Protein AF-A0A1Y5Y8R7-F1 (afdb_monomer)

Nearest PDB structures (foldseek):
  8owp-assembly2_C  TM=6.644E-01  e=2.384E-01  Mycolicibacterium smegmatis MC2 155
  4qji-assembly3_B-2  TM=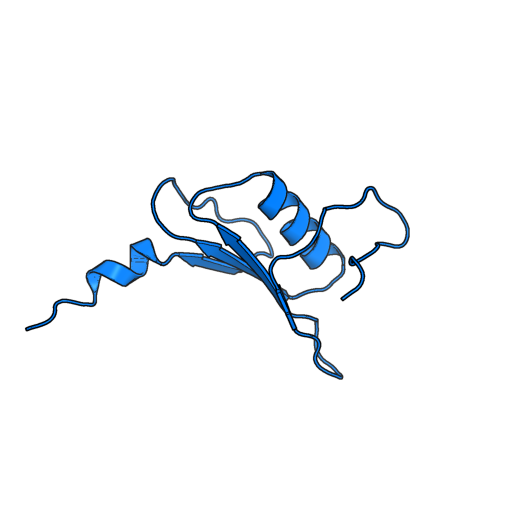5.361E-01  e=3.587E-01  Mycolicibacterium smegmatis MC2 155
  3wmx-assembly2_D  TM=5.080E-01  e=3.164E+00  Cupriavidus necator H16
  7cgv-assembly1_C-2  TM=5.214E-01  e=7.663E+00  synthetic construct

Solvent-accessible surface area (backbone atoms only — not comparable to full-atom values): 5301 Å² total; per-residue (Å²): 132,80,71,80,76,64,99,81,64,79,81,67,60,79,70,79,39,76,48,82,48,94,97,52,63,34,40,35,35,41,81,35,66,45,89,48,72,61,59,49,53,36,38,52,50,40,29,75,72,58,29,48,17,34,40,40,34,37,86,54,80,85,84,75,89,49,91,78,48,45,75,48,60,50,61,80,54,59,83,72,70,76,83,126

Structure (mmCIF, N/CA/C/O backbone):
data_AF-A0A1Y5Y8R7-F1
#
_entry.id   AF-A0A1Y5Y8R7-F1
#
loop_
_atom_site.group_PDB
_atom_site.id
_atom_site.type_symbol
_atom_site.label_atom_id
_atom_site.label_alt_id
_atom_site.label_comp_id
_atom_site.label_asym_id
_atom_site.label_entity_id
_atom_site.label_seq_id
_atom_site.pdbx_PDB_ins_code
_atom_site.Cartn_x
_atom_site.Cartn_y
_atom_site.Cartn_z
_atom_site.occupancy
_atom_site.B_iso_or_equiv
_atom_site.auth_seq_id
_atom_site.auth_comp_id
_atom_site.auth_asym_id
_atom_site.auth_atom_id
_atom_site.pdbx_PDB_model_num
ATOM 1 N N . MET A 1 1 ? -11.321 11.455 -4.423 1.00 43.81 1 MET A N 1
ATOM 2 C CA . MET A 1 1 ? -10.730 11.071 -3.127 1.00 43.81 1 MET A CA 1
ATOM 3 C C . MET A 1 1 ? -9.512 11.960 -2.910 1.00 43.81 1 MET A C 1
ATOM 5 O O . MET A 1 1 ? -8.698 12.018 -3.826 1.00 43.81 1 MET A O 1
ATOM 9 N N . PRO A 1 2 ? -9.423 12.735 -1.818 1.00 40.78 2 PRO A N 1
ATOM 10 C CA . PRO A 1 2 ? -8.230 13.532 -1.541 1.00 40.78 2 PRO A CA 1
ATOM 11 C C . PRO A 1 2 ? -7.031 12.608 -1.256 1.00 40.78 2 PRO A C 1
ATOM 13 O O . PRO A 1 2 ? -7.242 11.473 -0.821 1.00 40.78 2 PRO A O 1
ATOM 16 N N . PRO A 1 3 ? -5.790 13.049 -1.523 1.00 48.50 3 PRO A N 1
ATOM 17 C CA . PRO A 1 3 ? -4.604 12.257 -1.218 1.00 48.50 3 PRO A CA 1
ATOM 18 C C . PRO A 1 3 ? -4.559 11.937 0.279 1.00 48.50 3 PRO A C 1
ATOM 20 O O . PRO A 1 3 ? -4.943 12.757 1.110 1.00 48.50 3 PRO A O 1
ATOM 23 N N . PHE A 1 4 ? -4.078 10.746 0.623 1.00 52.94 4 PHE A N 1
ATOM 24 C CA . PHE A 1 4 ? -3.708 10.437 1.998 1.00 52.94 4 PHE A CA 1
ATOM 25 C C . PHE A 1 4 ? -2.514 11.323 2.379 1.00 52.94 4 PHE A C 1
ATOM 27 O O . PHE A 1 4 ? -1.447 11.222 1.772 1.00 52.94 4 PHE A O 1
ATOM 34 N N . ILE A 1 5 ? -2.718 12.239 3.329 1.00 47.38 5 ILE A N 1
ATOM 35 C CA . ILE A 1 5 ? -1.691 13.172 3.802 1.00 47.38 5 ILE A CA 1
ATOM 36 C C . ILE A 1 5 ? -1.284 12.740 5.208 1.00 47.38 5 ILE A C 1
ATOM 38 O O . ILE A 1 5 ? -2.086 12.870 6.135 1.00 47.38 5 ILE A O 1
ATOM 42 N N . PRO A 1 6 ? -0.062 12.235 5.403 1.00 45.41 6 PRO A N 1
ATOM 43 C CA . PRO A 1 6 ? 0.425 11.988 6.743 1.00 45.41 6 PRO A CA 1
ATOM 44 C C . PRO A 1 6 ? 0.768 13.272 7.486 1.00 45.41 6 PRO A C 1
ATOM 46 O O . PRO A 1 6 ? 1.268 14.232 6.905 1.00 45.41 6 PRO A O 1
ATOM 49 N N . THR A 1 7 ? 0.540 13.254 8.800 1.00 49.75 7 THR A N 1
ATOM 50 C CA . THR A 1 7 ? 0.665 14.408 9.704 1.00 49.75 7 THR A CA 1
ATOM 51 C C . THR A 1 7 ? 2.062 15.042 9.697 1.00 49.75 7 THR A C 1
ATOM 53 O O . THR A 1 7 ? 2.194 16.232 9.962 1.00 49.75 7 THR A O 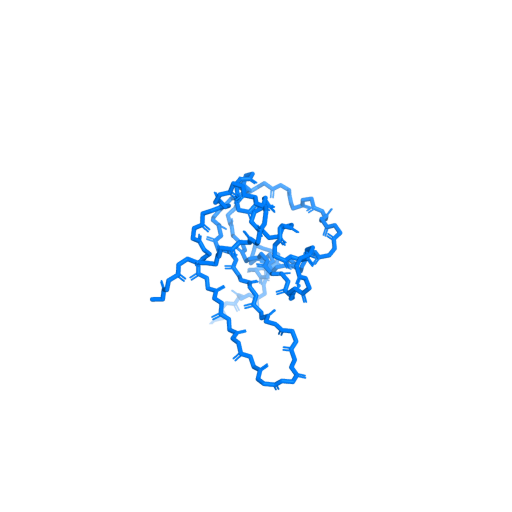1
ATOM 56 N N . THR A 1 8 ? 3.102 14.284 9.339 1.00 49.34 8 THR A N 1
ATOM 57 C CA . THR A 1 8 ? 4.476 14.773 9.154 1.00 49.34 8 THR A CA 1
ATOM 58 C C . THR A 1 8 ? 5.193 13.926 8.099 1.00 49.34 8 THR A C 1
ATOM 60 O O . THR A 1 8 ? 5.766 12.888 8.424 1.00 49.34 8 THR A O 1
ATOM 63 N N . GLY A 1 9 ? 5.153 14.329 6.826 1.00 51.75 9 GLY A N 1
ATOM 64 C CA . GLY A 1 9 ? 5.934 13.661 5.780 1.00 51.75 9 GLY A CA 1
ATOM 65 C C . GLY A 1 9 ? 5.653 14.139 4.356 1.00 51.75 9 GLY A C 1
ATOM 66 O O . GLY A 1 9 ? 4.564 14.615 4.044 1.00 51.75 9 GLY A O 1
ATOM 67 N N . THR A 1 10 ? 6.659 14.002 3.490 1.00 52.50 10 THR A N 1
ATOM 68 C CA . THR A 1 10 ? 6.573 14.211 2.038 1.00 52.50 10 THR A CA 1
ATOM 69 C C . THR A 1 10 ? 5.440 13.368 1.451 1.00 52.50 10 THR A C 1
ATOM 71 O O . THR A 1 10 ? 5.306 12.194 1.793 1.00 52.50 10 THR A O 1
ATOM 74 N N . LEU A 1 11 ? 4.632 13.948 0.557 1.00 58.03 11 LEU A N 1
ATOM 75 C CA . LEU A 1 11 ? 3.562 13.238 -0.150 1.00 58.03 11 LEU A CA 1
ATOM 76 C C . LEU A 1 11 ? 4.127 11.966 -0.803 1.00 58.03 11 LEU A C 1
ATOM 78 O O . LEU A 1 11 ? 4.878 12.047 -1.774 1.00 58.03 11 LEU A O 1
ATOM 82 N N . CYS A 1 12 ? 3.740 10.791 -0.302 1.00 64.50 12 CYS A N 1
ATOM 83 C CA . CYS A 1 12 ? 4.192 9.509 -0.855 1.00 64.50 12 CYS A CA 1
ATOM 84 C C . CYS A 1 12 ? 3.595 9.234 -2.259 1.00 64.50 12 CYS A C 1
ATOM 86 O O . CYS A 1 12 ? 4.017 8.345 -2.995 1.00 64.50 12 CYS A O 1
ATOM 88 N N . GLY A 1 13 ? 2.667 10.087 -2.700 1.00 74.69 13 GLY A N 1
ATOM 89 C CA . GLY A 1 13 ? 1.923 9.957 -3.947 1.00 74.69 13 GLY A CA 1
ATOM 90 C C . GLY A 1 13 ? 0.541 9.362 -3.703 1.00 74.69 13 GLY A C 1
ATOM 91 O O . GLY A 1 13 ? 0.196 8.981 -2.587 1.00 74.69 13 GLY A O 1
ATOM 92 N N . GLN A 1 14 ? -0.273 9.328 -4.754 1.00 86.62 14 GLN A N 1
ATOM 93 C CA . GLN A 1 14 ? -1.597 8.722 -4.697 1.00 86.62 14 GLN A CA 1
ATOM 94 C C . GLN A 1 14 ? -1.476 7.195 -4.713 1.00 86.62 14 GLN A C 1
ATOM 96 O O . GLN A 1 14 ? -0.670 6.654 -5.473 1.00 86.62 14 GLN A O 1
ATOM 101 N N . LEU A 1 15 ? -2.271 6.538 -3.868 1.00 91.50 15 LEU A N 1
ATOM 102 C CA . LEU A 1 15 ? -2.425 5.088 -3.857 1.00 91.50 15 LEU A CA 1
ATOM 103 C C . LEU A 1 15 ? -3.367 4.646 -4.979 1.00 91.50 15 LEU A C 1
ATOM 105 O O . LEU A 1 15 ? -4.359 5.338 -5.225 1.00 91.50 15 LEU A O 1
ATOM 109 N N . ASP A 1 16 ? -3.101 3.503 -5.612 1.00 94.81 16 ASP A N 1
ATOM 110 C CA . ASP A 1 16 ? -4.002 2.974 -6.649 1.00 94.81 16 ASP A CA 1
ATOM 111 C C . ASP A 1 16 ? -5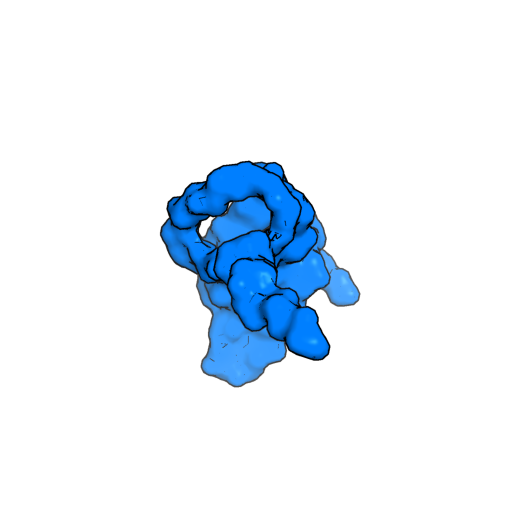.390 2.657 -6.077 1.00 94.81 16 ASP A C 1
ATOM 113 O O . ASP A 1 16 ? -6.414 2.926 -6.711 1.00 94.81 16 ASP A O 1
ATOM 117 N N . MET A 1 17 ? -5.438 2.110 -4.857 1.00 96.00 17 MET A N 1
ATOM 118 C CA . MET A 1 17 ? -6.689 1.799 -4.173 1.00 96.00 17 MET A CA 1
ATOM 119 C C . MET A 1 17 ? -6.555 1.864 -2.649 1.00 96.00 17 MET A C 1
ATOM 121 O O . MET A 1 17 ? -5.564 1.421 -2.066 1.00 96.00 17 MET A O 1
ATOM 125 N N . VAL A 1 18 ? -7.612 2.364 -2.006 1.00 95.38 18 VAL A N 1
ATOM 126 C CA . VAL A 1 18 ? -7.801 2.334 -0.552 1.00 95.38 18 VAL A CA 1
ATOM 127 C C . VAL A 1 18 ? -9.225 1.877 -0.255 1.00 95.38 18 VAL A C 1
ATOM 129 O O . VAL A 1 18 ? -10.178 2.440 -0.797 1.00 95.38 18 VAL A O 1
ATOM 132 N N . LEU A 1 19 ? -9.378 0.871 0.604 1.00 94.88 19 LEU A N 1
ATOM 133 C CA . LEU A 1 19 ? -10.663 0.464 1.161 1.00 94.88 19 LEU A CA 1
ATOM 134 C C . LEU A 1 19 ? -10.669 0.731 2.661 1.00 94.88 19 LEU A C 1
ATOM 136 O O . LEU A 1 19 ? -9.917 0.112 3.413 1.00 94.88 19 LEU A O 1
ATOM 140 N N . THR A 1 20 ? -11.578 1.600 3.083 1.00 94.75 20 THR A N 1
ATOM 141 C CA . THR A 1 20 ? -11.798 1.917 4.493 1.00 94.75 20 THR A CA 1
ATOM 142 C C . THR A 1 20 ? -12.978 1.130 5.031 1.00 94.75 20 THR A C 1
ATOM 144 O O . THR A 1 20 ? -14.042 1.068 4.411 1.00 94.75 20 THR A O 1
ATOM 147 N N . ARG A 1 21 ? -12.801 0.536 6.212 1.00 89.19 21 ARG A N 1
ATOM 148 C CA . ARG A 1 21 ? -13.849 -0.206 6.914 1.00 89.19 21 ARG A CA 1
ATOM 149 C C . ARG A 1 21 ? -13.907 0.226 8.371 1.00 89.19 21 ARG A C 1
ATOM 151 O O . ARG A 1 21 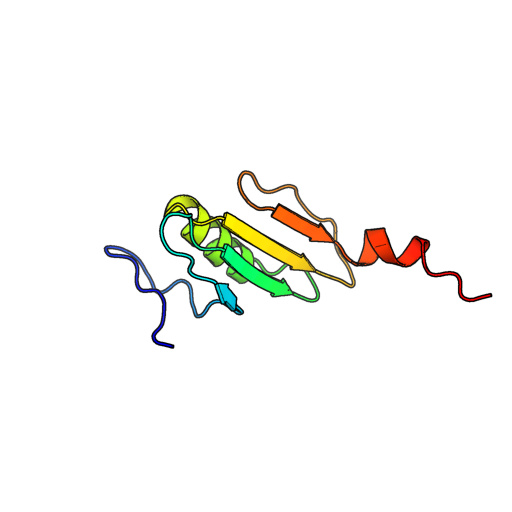? -12.904 0.208 9.074 1.00 89.19 21 ARG A O 1
ATOM 158 N N . THR A 1 22 ? -15.105 0.533 8.858 1.00 93.12 22 THR A N 1
ATOM 159 C CA . THR A 1 22 ? -15.316 0.882 10.268 1.00 93.12 22 THR A CA 1
ATOM 160 C C . THR A 1 22 ? -14.842 -0.240 11.194 1.00 93.12 22 THR A C 1
ATOM 162 O O . THR A 1 22 ? -15.255 -1.391 11.044 1.00 93.12 22 THR A O 1
ATOM 165 N N . GLY A 1 23 ? -13.995 0.106 12.169 1.00 92.19 23 GLY A N 1
ATOM 166 C CA . GLY A 1 23 ? -13.496 -0.829 13.182 1.00 92.19 23 GLY A CA 1
ATOM 167 C C . GLY A 1 23 ? -12.439 -1.816 12.678 1.00 92.19 23 GLY A C 1
ATOM 168 O O . GLY A 1 23 ? -12.200 -2.834 13.322 1.00 92.19 23 GLY A O 1
ATOM 169 N N . SER A 1 24 ? -11.823 -1.572 11.522 1.00 92.94 24 SER A N 1
ATOM 170 C CA . SER A 1 24 ? -10.717 -2.381 10.999 1.00 92.94 24 SER A CA 1
ATOM 171 C C . SER A 1 24 ? -9.655 -1.482 10.364 1.00 92.94 24 SER A C 1
ATOM 173 O O . SER A 1 24 ? -9.988 -0.376 9.944 1.00 92.94 24 SER A O 1
ATOM 175 N N . PRO A 1 25 ? -8.390 -1.930 10.279 1.00 92.94 25 PRO A N 1
ATOM 176 C CA . PRO A 1 25 ? -7.377 -1.230 9.499 1.00 92.94 25 PRO A CA 1
ATOM 177 C C . PRO A 1 25 ? -7.814 -1.025 8.046 1.00 92.94 25 PRO A C 1
ATOM 179 O O . PRO A 1 25 ? -8.417 -1.923 7.452 1.00 92.94 25 PRO A O 1
ATOM 182 N N . ASP A 1 26 ? -7.454 0.119 7.466 1.00 95.50 26 ASP A N 1
ATOM 183 C CA . ASP A 1 26 ? -7.626 0.360 6.034 1.00 95.50 26 ASP A CA 1
ATOM 184 C C . ASP A 1 26 ? -6.832 -0.670 5.221 1.00 95.50 26 ASP A C 1
ATOM 186 O O . ASP A 1 26 ? -5.714 -1.044 5.586 1.00 95.50 26 ASP A O 1
ATOM 190 N N . LEU A 1 27 ? -7.394 -1.121 4.101 1.00 96.06 27 LEU A N 1
ATOM 191 C CA . LEU A 1 27 ? -6.683 -1.916 3.104 1.00 96.06 27 LEU A CA 1
ATOM 192 C C . LEU A 1 27 ? -6.157 -0.981 2.019 1.00 96.06 27 LEU A C 1
ATOM 194 O O . LEU A 1 27 ? -6.926 -0.274 1.374 1.00 96.06 27 LEU A O 1
ATOM 198 N N . VAL A 1 28 ? -4.850 -1.015 1.797 1.00 96.81 28 VAL A N 1
ATOM 199 C CA . VAL A 1 28 ? -4.166 -0.215 0.782 1.00 96.81 28 VAL A CA 1
ATOM 200 C C . VAL A 1 28 ? -3.549 -1.135 -0.260 1.00 96.81 28 VAL A C 1
ATOM 202 O O . VAL A 1 28 ? -2.917 -2.133 0.098 1.00 96.81 28 VAL A O 1
ATOM 205 N N . VAL A 1 29 ? -3.721 -0.799 -1.540 1.00 96.56 29 VAL A N 1
ATOM 206 C CA . VAL A 1 29 ? -3.231 -1.608 -2.659 1.00 96.56 29 VAL A CA 1
ATOM 207 C C . VAL A 1 29 ? -2.469 -0.753 -3.667 1.00 96.56 29 VAL A C 1
ATOM 209 O O . VAL A 1 29 ? -2.958 0.297 -4.078 1.00 96.56 29 VAL A O 1
ATOM 212 N N . GLU A 1 30 ? -1.307 -1.248 -4.093 1.00 96.31 30 GLU A N 1
ATOM 213 C CA . GLU A 1 30 ? -0.627 -0.831 -5.328 1.00 96.31 30 GLU A CA 1
ATOM 214 C C . GLU A 1 30 ? -0.613 -2.000 -6.318 1.00 96.31 30 GLU A C 1
ATOM 216 O O . GLU A 1 30 ? -0.507 -3.171 -5.923 1.00 96.31 30 GLU A O 1
ATOM 221 N N . ILE A 1 31 ? -0.730 -1.677 -7.602 1.00 94.75 31 ILE A N 1
ATOM 222 C CA . ILE A 1 31 ? -0.910 -2.615 -8.705 1.00 94.75 31 ILE A CA 1
ATOM 223 C C . ILE A 1 31 ? 0.160 -2.330 -9.762 1.00 94.75 31 ILE A C 1
ATOM 225 O O . ILE A 1 31 ? 0.020 -1.425 -10.581 1.00 94.75 31 ILE A O 1
ATOM 229 N N . ASP A 1 32 ? 1.214 -3.147 -9.800 1.00 91.81 32 ASP A N 1
ATOM 230 C CA . ASP A 1 32 ? 2.336 -2.930 -10.716 1.00 91.81 32 ASP A CA 1
ATOM 231 C C . ASP A 1 32 ? 2.590 -4.121 -11.649 1.00 91.81 32 ASP A C 1
ATOM 233 O O . ASP A 1 32 ? 2.597 -5.285 -11.253 1.00 91.81 32 ASP A O 1
ATOM 237 N N . SER A 1 33 ? 2.948 -3.836 -12.899 1.00 88.88 33 SER A N 1
ATOM 238 C CA . SER A 1 33 ? 3.438 -4.860 -13.836 1.00 88.88 33 SER A CA 1
ATOM 239 C C . SER A 1 33 ? 4.911 -5.241 -13.620 1.00 88.88 33 SER A C 1
ATOM 241 O O . SER A 1 33 ? 5.439 -6.076 -14.343 1.00 88.88 33 SER A O 1
ATOM 243 N N . ALA A 1 34 ? 5.615 -4.619 -12.676 1.00 81.81 34 ALA A N 1
ATOM 244 C CA . ALA A 1 34 ? 7.004 -4.915 -12.324 1.00 81.81 34 ALA A CA 1
ATOM 245 C C . ALA A 1 34 ? 7.314 -4.346 -10.933 1.00 81.81 34 ALA A C 1
ATOM 247 O O . ALA A 1 34 ? 6.480 -3.689 -10.323 1.00 81.81 34 ALA A O 1
ATOM 248 N N . HIS A 1 35 ? 8.516 -4.579 -10.407 1.00 84.56 35 HIS A N 1
ATOM 249 C CA . HIS A 1 35 ? 8.928 -3.914 -9.171 1.00 84.56 35 HIS A CA 1
ATOM 250 C C . HIS A 1 35 ? 9.116 -2.407 -9.389 1.00 84.56 35 HIS A C 1
ATOM 252 O O . HIS A 1 35 ? 9.929 -2.011 -10.222 1.00 84.56 35 HIS A O 1
ATOM 258 N N . GLN A 1 36 ? 8.396 -1.593 -8.614 1.00 86.94 36 GLN A N 1
ATOM 259 C CA . GLN A 1 36 ? 8.484 -0.134 -8.632 1.00 86.94 36 GLN A CA 1
ATOM 260 C C . GLN A 1 36 ? 8.828 0.381 -7.233 1.00 86.94 36 GLN A C 1
ATOM 262 O O . GLN A 1 36 ? 8.016 0.283 -6.313 1.00 86.94 36 GLN A O 1
ATOM 267 N N . SER A 1 37 ? 10.024 0.955 -7.059 1.00 87.31 37 SER A N 1
ATOM 268 C CA . SER A 1 37 ? 10.509 1.417 -5.746 1.00 87.31 37 SER A CA 1
ATOM 269 C C . SER A 1 37 ? 9.551 2.407 -5.081 1.00 87.31 37 SER A C 1
ATOM 271 O O . SER A 1 37 ? 9.306 2.324 -3.883 1.00 87.31 37 SER A O 1
ATOM 273 N N . ARG A 1 38 ? 8.933 3.289 -5.873 1.00 88.12 38 ARG A N 1
ATOM 274 C CA . ARG A 1 38 ? 7.975 4.279 -5.372 1.00 88.12 38 ARG A CA 1
ATOM 275 C C . ARG A 1 38 ? 6.697 3.642 -4.822 1.00 88.12 38 ARG A C 1
ATOM 277 O O . ARG A 1 38 ? 6.212 4.066 -3.780 1.00 88.12 38 ARG A O 1
ATOM 284 N N . SER A 1 39 ? 6.162 2.619 -5.486 1.00 91.38 39 SER A N 1
ATOM 285 C CA . SER A 1 39 ? 5.006 1.863 -4.984 1.00 91.38 39 SER A CA 1
ATOM 286 C C . SER A 1 39 ? 5.352 1.185 -3.652 1.00 91.38 39 SER A C 1
ATOM 288 O O . SER A 1 39 ? 4.535 1.140 -2.735 1.00 91.38 39 SER A O 1
ATOM 290 N N . MET A 1 40 ? 6.601 0.733 -3.482 1.00 90.44 40 MET A N 1
ATOM 291 C CA . MET A 1 40 ? 7.055 0.143 -2.216 1.00 90.44 40 MET A CA 1
ATOM 292 C C . MET A 1 40 ? 7.137 1.169 -1.092 1.00 90.44 40 MET A C 1
ATOM 294 O O . MET A 1 40 ? 6.685 0.877 0.011 1.00 90.44 40 MET A O 1
ATOM 298 N N . GLU A 1 41 ? 7.650 2.368 -1.364 1.00 91.06 41 GLU A N 1
ATOM 299 C CA . GLU A 1 41 ? 7.681 3.463 -0.387 1.00 91.06 41 GLU A CA 1
ATOM 300 C C . GLU A 1 41 ? 6.269 3.800 0.110 1.00 91.06 41 GLU A C 1
ATOM 302 O O . GLU A 1 41 ? 6.054 3.897 1.318 1.00 91.06 41 GLU A O 1
ATOM 307 N N . LYS A 1 42 ? 5.283 3.874 -0.796 1.00 91.56 42 LYS A N 1
ATOM 308 C CA . LYS A 1 42 ? 3.872 4.094 -0.435 1.00 91.56 42 LYS A CA 1
ATOM 309 C C . LYS A 1 42 ? 3.319 3.000 0.466 1.00 91.56 42 LYS A C 1
ATOM 311 O O . LYS A 1 42 ? 2.677 3.297 1.472 1.00 91.56 42 LYS A O 1
ATOM 316 N N . LEU A 1 43 ? 3.554 1.738 0.116 1.00 93.81 43 LEU A N 1
ATOM 317 C CA . LEU A 1 43 ? 3.049 0.605 0.888 1.00 93.81 43 LEU A CA 1
ATOM 318 C C . LEU A 1 43 ? 3.732 0.495 2.256 1.00 93.81 43 LEU A C 1
ATOM 320 O O . LEU A 1 43 ? 3.061 0.215 3.246 1.00 93.81 43 LEU A O 1
ATOM 324 N N . GLN A 1 44 ? 5.038 0.759 2.335 1.00 93.00 44 GLN A N 1
ATOM 325 C CA . GLN A 1 44 ? 5.768 0.830 3.603 1.00 93.00 44 GLN A CA 1
ATOM 326 C C . GLN A 1 44 ? 5.245 1.970 4.474 1.00 93.00 44 GLN A C 1
ATOM 328 O O . GLN A 1 44 ? 5.040 1.780 5.673 1.00 93.00 44 GLN A O 1
ATOM 333 N N . PHE A 1 45 ? 4.980 3.128 3.866 1.00 90.81 45 PHE A N 1
ATOM 334 C CA . PHE A 1 45 ? 4.386 4.269 4.543 1.00 90.81 45 PHE A CA 1
ATOM 335 C C . PHE A 1 45 ? 2.998 3.931 5.109 1.00 90.81 45 PHE A C 1
ATOM 337 O O . PHE A 1 45 ? 2.739 4.134 6.294 1.00 90.81 45 PHE A O 1
ATOM 344 N N . ALA A 1 46 ? 2.118 3.359 4.283 1.00 92.31 46 ALA A N 1
ATOM 345 C CA . ALA A 1 46 ? 0.778 2.951 4.692 1.00 92.31 46 ALA A CA 1
ATOM 346 C C . ALA A 1 46 ? 0.815 1.891 5.805 1.00 92.31 46 ALA A C 1
ATOM 348 O O . ALA A 1 46 ? 0.082 2.003 6.787 1.00 92.31 46 ALA A O 1
ATOM 349 N N . HIS A 1 47 ? 1.703 0.900 5.696 1.00 94.62 47 HIS A N 1
ATOM 350 C CA . HIS A 1 47 ? 1.889 -0.109 6.736 1.00 94.62 47 HIS A CA 1
ATOM 351 C C . HIS A 1 47 ? 2.341 0.512 8.064 1.00 94.62 47 HIS A C 1
ATOM 353 O O . HIS A 1 47 ? 1.771 0.206 9.110 1.00 94.62 47 HIS A O 1
ATOM 359 N N . ALA A 1 48 ? 3.313 1.430 8.028 1.00 92.75 48 ALA A N 1
ATOM 360 C CA . ALA A 1 48 ? 3.773 2.151 9.214 1.00 92.75 48 ALA A CA 1
ATOM 361 C C . ALA A 1 48 ? 2.669 3.020 9.846 1.00 92.75 48 ALA A C 1
ATOM 363 O O . ALA A 1 48 ? 2.659 3.209 11.060 1.00 92.75 48 ALA A O 1
ATOM 364 N N . ALA A 1 49 ? 1.714 3.499 9.044 1.00 91.12 49 ALA A N 1
ATOM 365 C CA . ALA A 1 49 ? 0.523 4.210 9.510 1.00 91.12 49 ALA A CA 1
ATOM 366 C C . ALA A 1 49 ? -0.590 3.283 10.049 1.00 91.12 49 ALA A C 1
ATOM 368 O O . ALA A 1 49 ? -1.645 3.767 10.454 1.00 91.12 49 ALA A O 1
ATOM 369 N N . GLY A 1 50 ? -0.368 1.965 10.070 1.00 93.25 50 GLY A N 1
ATOM 370 C CA . GLY A 1 50 ? -1.298 0.975 10.614 1.00 93.25 50 GLY A CA 1
ATOM 371 C C . GLY A 1 50 ? -2.242 0.345 9.590 1.00 93.25 50 GLY A C 1
ATOM 372 O O . GLY A 1 50 ? -3.126 -0.408 9.989 1.00 93.25 50 GLY A O 1
ATOM 373 N N . ALA A 1 51 ? -2.071 0.613 8.293 1.00 94.88 51 ALA A N 1
ATOM 374 C CA . ALA A 1 51 ? -2.873 -0.013 7.246 1.00 94.88 51 ALA A CA 1
ATOM 375 C C . ALA A 1 51 ? -2.417 -1.452 6.937 1.00 94.88 51 ALA A C 1
ATOM 377 O O . ALA A 1 51 ? -1.254 -1.833 7.105 1.00 94.88 51 ALA A O 1
ATOM 378 N N . THR A 1 52 ? -3.338 -2.246 6.393 1.00 96.38 52 THR A N 1
ATOM 379 C CA . THR A 1 52 ? -3.023 -3.514 5.729 1.00 96.38 52 THR A CA 1
ATOM 380 C C . THR A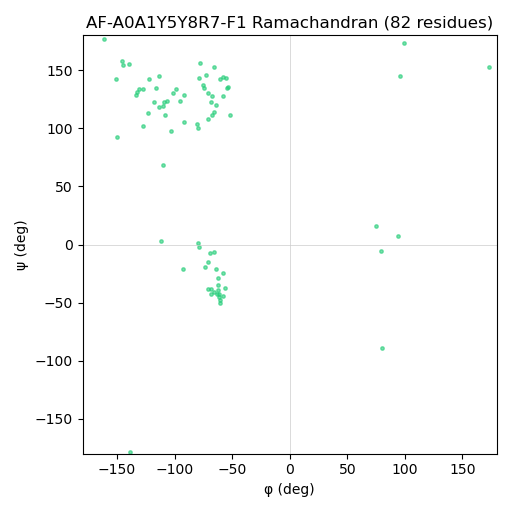 1 52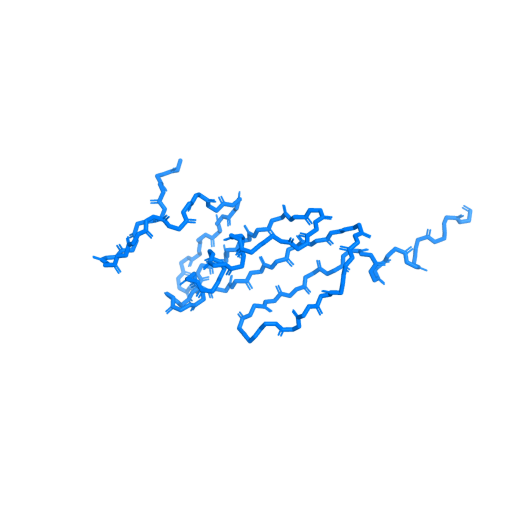 ? -2.536 -3.209 4.313 1.00 96.38 52 THR A C 1
ATOM 382 O O . THR A 1 52 ? -3.333 -2.878 3.438 1.00 96.38 52 THR A O 1
ATOM 385 N N . ALA A 1 53 ? -1.227 -3.302 4.077 1.00 96.75 53 ALA A N 1
ATOM 386 C CA . ALA A 1 53 ? -0.616 -2.979 2.789 1.00 96.75 53 ALA A CA 1
ATOM 387 C C . ALA A 1 53 ? -0.502 -4.219 1.889 1.00 96.75 53 ALA A C 1
ATOM 389 O O . ALA A 1 53 ? 0.047 -5.246 2.296 1.00 96.75 53 ALA A O 1
ATOM 390 N N . THR A 1 54 ? -0.992 -4.116 0.653 1.00 96.31 54 THR A N 1
ATOM 391 C CA . THR A 1 54 ? -0.969 -5.197 -0.341 1.00 96.31 54 THR A CA 1
ATOM 392 C C . THR A 1 54 ? -0.357 -4.726 -1.656 1.00 96.31 54 THR A C 1
ATOM 394 O O . THR A 1 54 ? -0.714 -3.683 -2.190 1.00 96.31 54 THR A O 1
ATOM 397 N N . TRP A 1 55 ? 0.539 -5.530 -2.211 1.00 94.88 55 TRP A N 1
ATOM 398 C CA . TRP A 1 55 ? 1.108 -5.344 -3.536 1.00 94.88 55 TRP A CA 1
ATOM 399 C C . TRP A 1 55 ? 0.589 -6.421 -4.483 1.00 94.88 55 TRP A C 1
ATOM 401 O O . TRP A 1 55 ? 0.826 -7.611 -4.258 1.00 94.88 55 TRP A O 1
ATOM 411 N N . ILE A 1 56 ? -0.101 -6.017 -5.547 1.00 93.25 56 ILE A N 1
ATOM 412 C CA . ILE A 1 56 ? -0.522 -6.914 -6.625 1.00 93.25 56 ILE A CA 1
ATOM 413 C C . ILE A 1 56 ? 0.426 -6.724 -7.797 1.00 93.25 56 ILE A C 1
ATOM 415 O O . ILE A 1 56 ? 0.664 -5.597 -8.229 1.00 93.25 56 ILE A O 1
ATOM 419 N N . ARG A 1 57 ? 0.950 -7.827 -8.337 1.00 90.94 57 ARG A N 1
ATOM 420 C CA . ARG A 1 57 ? 1.896 -7.744 -9.449 1.00 90.94 57 ARG A CA 1
ATOM 421 C C . ARG A 1 57 ? 1.809 -8.858 -10.475 1.00 90.94 57 ARG A C 1
ATOM 423 O O . ARG A 1 57 ? 1.418 -9.979 -10.154 1.00 90.94 57 ARG A O 1
ATOM 430 N N . TRP A 1 58 ? 2.247 -8.559 -11.698 1.00 88.62 58 TRP A N 1
ATOM 431 C CA . TRP A 1 58 ? 2.436 -9.538 -12.776 1.00 88.62 58 TRP A CA 1
ATOM 432 C C . TRP A 1 58 ? 3.726 -9.275 -13.576 1.00 88.62 58 TRP A C 1
ATOM 434 O O . TRP A 1 58 ? 4.476 -8.370 -13.242 1.00 88.62 58 TRP A O 1
ATOM 444 N N . ASN A 1 59 ? 3.991 -10.082 -14.611 1.00 74.56 59 ASN A N 1
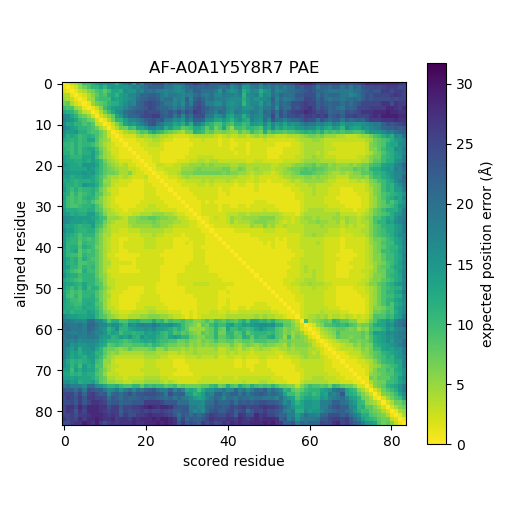ATOM 445 C CA . ASN A 1 59 ? 5.077 -9.967 -15.604 1.00 74.56 59 ASN A CA 1
ATOM 446 C C . ASN A 1 59 ? 6.507 -10.450 -15.238 1.00 74.56 59 ASN A C 1
ATOM 448 O O . ASN A 1 59 ? 6.830 -11.596 -15.543 1.00 74.56 59 ASN A O 1
ATOM 452 N N . TYR A 1 60 ? 7.390 -9.623 -14.653 1.00 70.81 60 TYR A N 1
ATOM 453 C CA . TYR A 1 60 ? 8.820 -9.972 -14.492 1.00 70.81 60 TYR A CA 1
ATOM 454 C C . TYR A 1 60 ? 9.479 -9.438 -13.209 1.00 70.81 60 TYR A C 1
ATOM 456 O O . TYR A 1 60 ? 9.040 -8.451 -12.620 1.00 70.81 60 TYR A O 1
ATOM 464 N N . GLY A 1 61 ? 10.577 -10.089 -12.797 1.00 69.69 61 GLY A N 1
ATOM 465 C CA . GLY A 1 61 ? 11.439 -9.712 -11.666 1.00 69.69 61 GLY A CA 1
ATOM 466 C C . GLY A 1 61 ? 11.119 -10.441 -10.355 1.00 69.69 61 GLY A C 1
ATOM 467 O O . GLY A 1 61 ? 9.959 -10.709 -10.042 1.00 69.69 61 GLY A O 1
ATOM 468 N N . THR A 1 62 ? 12.138 -10.748 -9.552 1.00 68.38 62 THR A N 1
ATOM 469 C CA . THR A 1 62 ? 11.962 -11.468 -8.281 1.00 68.38 62 THR A CA 1
ATOM 470 C C . THR A 1 62 ? 11.203 -10.617 -7.267 1.00 68.38 62 THR A C 1
ATOM 472 O O . THR A 1 62 ? 11.580 -9.478 -6.993 1.00 68.38 62 THR A O 1
ATOM 475 N N . ALA A 1 63 ? 10.136 -11.169 -6.683 1.00 68.81 63 ALA A N 1
ATOM 476 C CA . ALA A 1 63 ? 9.472 -10.539 -5.548 1.00 68.81 63 ALA A CA 1
ATOM 477 C C . ALA A 1 63 ? 10.390 -10.655 -4.330 1.00 68.81 63 ALA A C 1
ATOM 479 O O . ALA A 1 63 ? 10.563 -11.743 -3.778 1.00 68.81 63 ALA A O 1
ATOM 480 N N . ARG A 1 64 ? 10.992 -9.549 -3.891 1.00 72.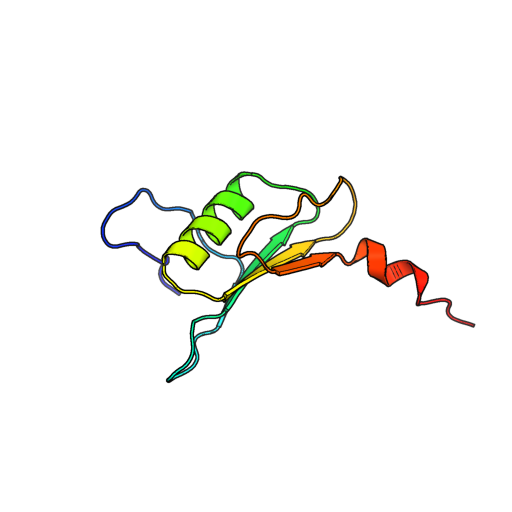38 64 ARG A N 1
ATOM 481 C CA . ARG A 1 64 ? 11.607 -9.533 -2.566 1.00 72.38 64 ARG A CA 1
ATOM 482 C C . ARG A 1 64 ? 10.482 -9.538 -1.536 1.00 72.38 64 ARG A C 1
ATOM 484 O O . ARG A 1 64 ? 9.567 -8.725 -1.625 1.00 72.38 64 ARG A O 1
ATOM 491 N N . LYS A 1 65 ? 10.550 -10.436 -0.552 1.00 78.88 65 LYS A N 1
ATOM 492 C CA . LYS A 1 65 ? 9.651 -10.380 0.605 1.00 78.88 65 LYS A CA 1
ATOM 493 C C . LYS A 1 65 ? 9.934 -9.086 1.367 1.00 78.88 65 LYS A C 1
ATOM 495 O O . LYS A 1 65 ? 11.060 -8.886 1.825 1.00 78.88 65 LYS A O 1
ATOM 500 N N . ILE A 1 66 ? 8.927 -8.228 1.495 1.00 84.25 66 ILE A N 1
ATOM 501 C CA . ILE A 1 66 ? 9.014 -6.992 2.274 1.00 84.25 66 ILE A CA 1
ATOM 502 C C . ILE A 1 66 ? 8.208 -7.202 3.560 1.00 84.25 66 ILE A C 1
ATOM 504 O O . ILE A 1 66 ? 7.037 -7.578 3.476 1.00 84.25 66 ILE A O 1
ATOM 508 N N . PRO A 1 67 ? 8.812 -7.032 4.750 1.00 88.69 67 PRO A N 1
ATOM 509 C CA . PRO A 1 67 ? 8.090 -7.164 6.011 1.00 88.69 67 PRO A CA 1
ATOM 510 C C . PRO A 1 67 ? 6.856 -6.257 6.048 1.00 88.69 67 PRO A C 1
ATOM 512 O O . PRO A 1 67 ? 6.936 -5.095 5.660 1.00 88.69 67 PRO A O 1
ATOM 515 N N . GLY A 1 68 ? 5.722 -6.797 6.495 1.00 91.81 68 GLY A N 1
ATOM 516 C CA . GLY A 1 68 ? 4.480 -6.032 6.648 1.00 91.81 68 GLY A CA 1
ATOM 517 C C . GLY A 1 68 ? 3.678 -5.786 5.366 1.00 91.81 68 GLY A C 1
ATOM 518 O O . GLY A 1 68 ? 2.563 -5.284 5.453 1.00 91.81 68 GLY A O 1
ATOM 519 N N . ILE A 1 69 ? 4.194 -6.174 4.194 1.00 94.38 69 ILE A N 1
ATOM 520 C CA . ILE A 1 69 ? 3.489 -6.033 2.914 1.00 94.38 69 ILE A CA 1
ATOM 521 C C . ILE A 1 69 ? 3.063 -7.410 2.406 1.00 94.38 69 ILE A C 1
ATOM 523 O O . ILE A 1 69 ? 3.890 -8.301 2.189 1.00 94.38 69 ILE A O 1
ATOM 527 N N . HIS A 1 70 ? 1.763 -7.577 2.180 1.00 94.44 70 HIS A N 1
ATOM 528 C CA . HIS A 1 70 ? 1.218 -8.752 1.512 1.00 94.44 70 HIS A CA 1
ATOM 529 C C . HIS A 1 70 ? 1.514 -8.678 0.014 1.00 94.44 70 HIS A C 1
ATOM 531 O O . HIS A 1 70 ? 1.320 -7.636 -0.599 1.00 94.44 70 HIS A O 1
ATOM 537 N N . VAL A 1 71 ? 1.965 -9.776 -0.596 1.00 91.56 71 VAL A N 1
ATOM 538 C CA . VAL A 1 71 ? 2.263 -9.819 -2.036 1.00 91.56 71 VAL A CA 1
ATOM 539 C C . VAL A 1 71 ? 1.349 -10.830 -2.714 1.00 91.56 71 VAL A C 1
ATOM 541 O O . VAL A 1 71 ? 1.355 -12.009 -2.364 1.00 91.56 71 VAL A O 1
ATOM 544 N N . ILE A 1 72 ? 0.590 -10.364 -3.704 1.00 90.88 72 ILE A N 1
ATOM 545 C CA . ILE A 1 72 ? -0.188 -11.188 -4.627 1.00 90.88 72 ILE A CA 1
ATOM 546 C C . ILE A 1 72 ? 0.580 -11.225 -5.951 1.00 90.88 72 ILE A C 1
ATOM 548 O O . ILE A 1 72 ? 0.508 -10.302 -6.761 1.00 90.88 72 ILE A O 1
ATOM 552 N N . ASP A 1 73 ? 1.348 -12.296 -6.151 1.00 88.12 73 ASP A N 1
ATOM 553 C CA . ASP A 1 73 ? 2.103 -12.529 -7.384 1.00 88.12 73 ASP A CA 1
ATOM 554 C C . ASP A 1 73 ? 1.269 -13.351 -8.372 1.00 88.12 73 ASP A C 1
ATOM 556 O O . ASP A 1 73 ? 1.095 -14.566 -8.215 1.00 88.12 73 ASP A O 1
ATOM 560 N N . LEU A 1 74 ? 0.765 -12.682 -9.408 1.00 85.62 74 LEU A N 1
ATOM 561 C CA . LEU A 1 74 ? -0.086 -13.296 -10.419 1.00 85.62 74 LEU A CA 1
ATOM 562 C C . LEU A 1 74 ? 0.691 -14.212 -11.380 1.00 85.62 74 LEU A C 1
ATOM 564 O O . LEU A 1 74 ? 0.073 -15.094 -11.965 1.00 85.62 74 LEU A O 1
ATOM 568 N N . ILE A 1 75 ? 2.024 -14.096 -11.504 1.00 75.44 75 ILE A N 1
ATOM 569 C CA . ILE A 1 75 ? 2.843 -14.986 -12.359 1.00 75.44 75 ILE A CA 1
ATOM 570 C C . ILE A 1 75 ? 2.930 -16.383 -11.740 1.00 75.44 75 ILE A C 1
ATOM 572 O O . ILE A 1 75 ? 2.868 -17.397 -12.439 1.00 75.44 75 ILE A O 1
ATOM 576 N N . SER A 1 76 ? 3.042 -16.449 -10.411 1.00 60.78 76 SER A N 1
ATOM 577 C CA . SER A 1 76 ? 3.049 -17.719 -9.676 1.00 60.78 76 SER A CA 1
ATOM 578 C C . SER A 1 76 ? 1.720 -18.486 -9.795 1.00 60.78 76 SER A C 1
ATOM 580 O O . SER A 1 76 ? 1.694 -19.708 -9.643 1.00 60.78 76 SER A O 1
ATOM 582 N N . GLN A 1 77 ? 0.630 -17.787 -10.138 1.00 54.09 77 GLN A N 1
ATOM 583 C CA . GLN A 1 77 ? -0.727 -18.331 -10.238 1.00 54.09 77 GLN A CA 1
ATOM 584 C C . GLN A 1 77 ? -1.085 -18.802 -11.664 1.00 54.09 77 GLN A C 1
ATOM 586 O O . GLN A 1 77 ? -1.949 -19.666 -11.827 1.00 54.09 77 GLN A O 1
ATOM 591 N N . THR A 1 78 ? -0.394 -18.324 -12.709 1.00 51.78 78 THR A N 1
ATOM 592 C CA . THR A 1 78 ? -0.710 -18.653 -14.117 1.00 51.78 78 THR A CA 1
ATOM 593 C C . THR A 1 78 ? -0.384 -20.097 -14.512 1.00 51.78 78 THR A C 1
ATOM 595 O O . THR A 1 78 ? -0.907 -20.589 -15.508 1.00 51.78 78 THR A O 1
ATOM 598 N N . LYS A 1 79 ? 0.405 -20.840 -13.719 1.00 51.06 79 LYS A N 1
ATOM 599 C CA . LYS A 1 79 ? 0.651 -22.277 -13.969 1.00 51.06 79 LYS A CA 1
ATOM 600 C C . LYS A 1 79 ? -0.597 -23.161 -13.803 1.00 51.06 79 LYS A C 1
ATOM 602 O O . LYS A 1 79 ? -0.517 -24.353 -14.080 1.00 51.06 79 LYS A O 1
ATOM 607 N N . ARG A 1 80 ? -1.731 -22.615 -13.342 1.00 50.22 80 ARG A N 1
ATOM 608 C CA . ARG A 1 80 ? -2.922 -23.393 -12.965 1.00 50.22 80 ARG A CA 1
ATOM 609 C C . ARG A 1 80 ? -4.144 -23.219 -13.872 1.00 50.22 80 ARG A C 1
ATOM 611 O O . ARG A 1 80 ? -5.169 -23.831 -13.594 1.00 50.22 80 ARG A O 1
ATOM 618 N N . ILE A 1 81 ? -4.051 -22.442 -14.954 1.00 57.12 81 ILE A N 1
ATOM 619 C CA . ILE A 1 81 ? -5.143 -22.302 -15.932 1.00 57.12 81 ILE A CA 1
ATOM 620 C C . ILE A 1 81 ? -4.742 -22.995 -17.236 1.00 57.12 81 ILE A C 1
ATOM 622 O O . ILE A 1 81 ? -4.501 -22.360 -18.260 1.00 57.12 81 ILE A O 1
ATOM 626 N N . THR A 1 82 ? -4.649 -24.323 -17.202 1.00 50.44 82 THR A N 1
ATOM 627 C CA . THR A 1 82 ? -4.696 -25.122 -18.430 1.00 50.44 82 THR A CA 1
ATOM 628 C C . THR A 1 82 ? -6.168 -25.240 -18.811 1.00 50.44 82 THR A C 1
ATOM 630 O O . THR A 1 82 ? -6.914 -25.997 -18.196 1.00 50.44 82 THR A O 1
ATOM 633 N N . ARG A 1 83 ? -6.614 -24.429 -19.774 1.00 50.12 83 ARG A N 1
ATOM 634 C CA . ARG A 1 83 ? -7.894 -24.655 -20.454 1.00 50.12 83 ARG A CA 1
ATOM 635 C C . ARG A 1 83 ? -7.754 -25.938 -21.282 1.00 50.12 83 ARG A C 1
ATOM 637 O O . ARG A 1 83 ? -6.957 -25.950 -22.217 1.00 50.12 83 ARG A O 1
ATOM 644 N N . THR A 1 84 ? -8.456 -26.996 -20.878 1.00 51.16 84 THR A N 1
ATOM 645 C CA . THR A 1 84 ? -8.839 -28.131 -21.742 1.00 51.16 84 THR A CA 1
ATOM 646 C C . THR A 1 84 ? -9.730 -27.670 -22.879 1.00 51.16 84 THR A C 1
ATOM 648 O O . THR A 1 84 ? -10.551 -26.758 -22.620 1.00 51.16 84 THR A O 1
#

Secondary structure (DSSP, 8-state):
------TTS------SEEE--TTSPPEEEEEESS--HHHHHHHHHHHHTT-EEEEEE-SSS-----TTEEEEEHHHHGGG----

Organism: Kibdelosporangium aridum (NCBI:txid2030)

Foldseek 3Di:
DDQDDDPDDDRLDHFPDWDDDPPAAIETEDEEQDDDVSNVSVQVVSQVVVHQAEYEYEDDDDDDDDPSYHYHYVPVVVVPPPDD

pLDDT: mean 79.79, std 17.82, range [40.78, 96.81]

Sequence (84 aa):
MPPFIPTTGTLCGQLDMVLTRTGSPDLVVEIDSAHQSRSMEKLQFAHAAGATATWIRWNYGTARKIPGIHVID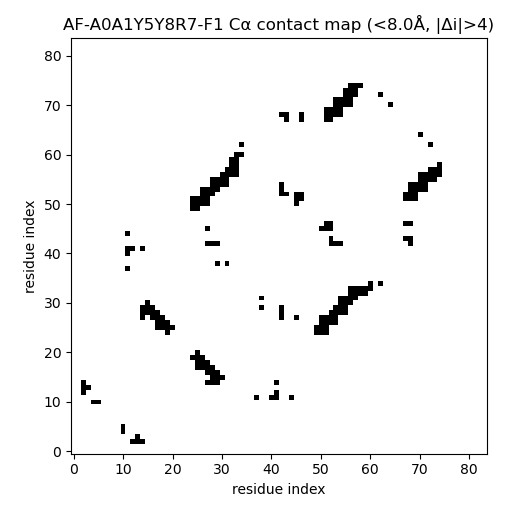LISQTKRITRT

Mean predicted aligned error: 8.6 Å

Radius of gyration: 14.37 Å; Cα contacts (8 Å, |Δi|>4): 120; chains: 1; bounding box: 27×43×35 Å